Protein AF-A0A1T1BYI9-F1 (afdb_monomer_lite)

pLDDT: mean 84.29, std 11.97, range [41.88, 94.94]

Sequence (98 aa):
MNKKKILFILVSIGIVQYGWTQKHFPNLAAAKNNIDYKGNPKNATDRNPLAFSDKGAWFAFGFLDASGIQAGFSGPFLMTEQNGVWLSPSFCCPSTSG

Foldseek 3Di:
DDPVVVVVVVVVVVVVVVVPDDDDDPVVVVCPCVDAQEDFAPFFQRPPHDFDDPPPDQWTWGCYDDPPAPAWTAFTWGNDPVGITGPGRIDHDDDPPD

Radius of gyration: 22.07 Å; chains: 1; bounding box: 42×47×57 Å

Secondary structure (DSSP, 8-state):
--HHHHHHHHHHHHHHHHTT-----HHHHHTTTSS--B---SSTT--SS--B--TT-SEEEEEPPSSS-SSEEEEEEEE-SS-EEES-S-EE------

Structure (mmCIF, N/CA/C/O backbone):
data_AF-A0A1T1BYI9-F1
#
_entry.id   AF-A0A1T1BYI9-F1
#
loop_
_atom_site.group_PDB
_atom_site.id
_atom_site.type_symbol
_atom_site.label_atom_id
_atom_site.label_alt_id
_atom_site.label_comp_id
_atom_site.label_asym_id
_atom_site.label_entity_id
_atom_site.label_seq_id
_atom_site.pdbx_PDB_ins_code
_atom_site.Cartn_x
_atom_site.Cartn_y
_atom_site.Cartn_z
_atom_site.occupancy
_atom_site.B_iso_or_equiv
_atom_site.auth_seq_id
_atom_site.auth_comp_id
_atom_site.auth_asym_id
_atom_site.auth_atom_id
_atom_site.pdbx_PDB_model_num
ATOM 1 N N . MET A 1 1 ? -14.132 35.265 35.952 1.00 61.91 1 MET A N 1
ATOM 2 C CA . MET A 1 1 ? -14.865 34.613 34.839 1.00 61.91 1 MET A CA 1
ATOM 3 C C . MET A 1 1 ? -16.202 34.090 35.366 1.00 61.91 1 MET A C 1
ATOM 5 O O . MET A 1 1 ? -16.202 33.437 36.400 1.00 61.91 1 MET A O 1
ATOM 9 N N . ASN A 1 2 ? -17.340 34.421 34.741 1.00 87.31 2 ASN A N 1
ATOM 10 C CA . ASN A 1 2 ? -18.670 34.092 35.290 1.00 87.31 2 ASN A CA 1
ATOM 11 C C . ASN A 1 2 ? -18.937 32.577 35.287 1.00 87.31 2 ASN A C 1
ATOM 13 O O . ASN A 1 2 ? -18.649 31.913 34.292 1.00 87.31 2 ASN A O 1
ATOM 17 N N . LYS A 1 3 ? -19.578 32.047 36.342 1.00 84.00 3 LYS A N 1
ATOM 18 C CA . LYS A 1 3 ? -19.922 30.613 36.478 1.00 84.00 3 LYS A CA 1
ATOM 19 C C . LYS A 1 3 ? -20.685 30.057 35.263 1.00 8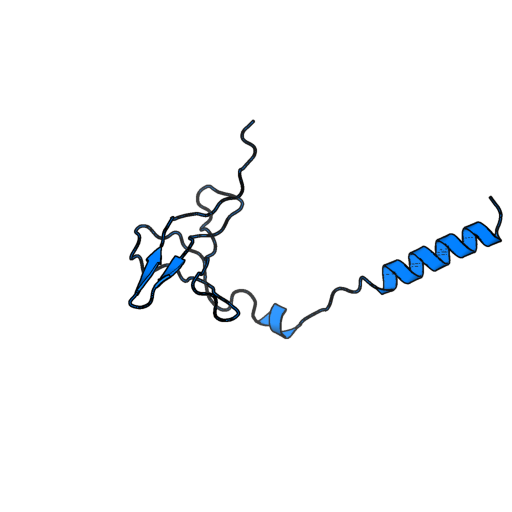4.00 3 LYS A C 1
ATOM 21 O O . LYS A 1 3 ? -20.417 28.949 34.820 1.00 84.00 3 LYS A O 1
ATOM 26 N N . LYS A 1 4 ? -21.558 30.872 34.655 1.00 84.94 4 LYS A N 1
ATOM 27 C CA . LYS A 1 4 ? -22.291 30.534 33.420 1.00 84.94 4 LYS A CA 1
ATOM 28 C C . LYS A 1 4 ? -21.373 30.341 32.203 1.00 84.94 4 LYS A C 1
ATOM 30 O O . LYS A 1 4 ? -21.623 29.457 31.398 1.00 84.94 4 LYS A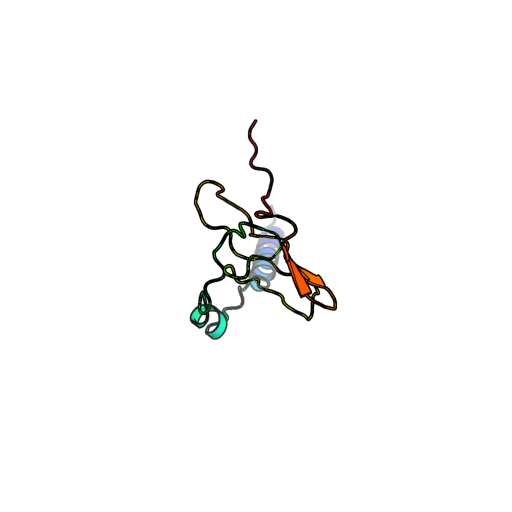 O 1
ATOM 35 N N . LYS A 1 5 ? -20.299 31.134 32.087 1.00 84.75 5 LYS A N 1
ATOM 36 C CA . LYS A 1 5 ? -19.307 31.009 31.002 1.00 84.75 5 LYS A CA 1
ATOM 37 C C . LYS A 1 5 ? -18.469 29.739 31.165 1.00 84.75 5 LYS A C 1
ATOM 39 O O . LYS A 1 5 ? -18.237 29.045 30.188 1.00 84.75 5 LYS A O 1
ATOM 44 N N . ILE A 1 6 ? -18.077 29.416 32.401 1.00 88.50 6 ILE A N 1
ATOM 45 C CA . ILE A 1 6 ? -17.355 28.172 32.721 1.00 88.50 6 ILE A CA 1
ATOM 46 C C . ILE A 1 6 ? -18.214 26.950 32.372 1.00 88.50 6 ILE A C 1
ATOM 48 O O . ILE A 1 6 ? -17.732 26.036 31.712 1.00 88.50 6 ILE A O 1
ATOM 52 N N . LEU A 1 7 ? -19.497 26.963 32.747 1.00 89.25 7 LEU A N 1
ATOM 53 C CA . LEU A 1 7 ? -20.428 25.883 32.415 1.00 89.25 7 LEU A CA 1
ATOM 54 C C . LEU A 1 7 ? -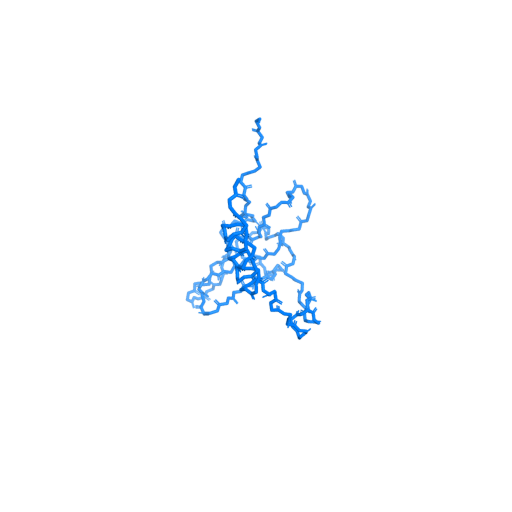20.572 25.697 30.897 1.00 89.25 7 LEU A C 1
ATOM 56 O O . LEU A 1 7 ? -20.537 24.571 30.414 1.00 89.25 7 LEU A O 1
ATOM 60 N N . PHE A 1 8 ? -20.674 26.796 30.146 1.00 89.75 8 PHE A N 1
ATOM 61 C CA . PHE A 1 8 ? -20.781 26.748 28.687 1.00 89.75 8 PHE A CA 1
ATOM 62 C C . PHE A 1 8 ? -19.543 26.115 28.036 1.00 89.75 8 PHE A C 1
ATOM 64 O O . PHE A 1 8 ? -19.675 25.273 27.153 1.00 89.75 8 PHE A O 1
ATOM 71 N N . ILE A 1 9 ? -18.348 26.469 28.524 1.00 89.81 9 ILE A N 1
ATOM 72 C CA . ILE A 1 9 ? -17.078 25.904 28.048 1.00 89.81 9 ILE A CA 1
ATOM 73 C C . ILE A 1 9 ? -17.023 24.393 28.319 1.00 89.81 9 ILE A C 1
ATOM 75 O O . ILE A 1 9 ? -16.71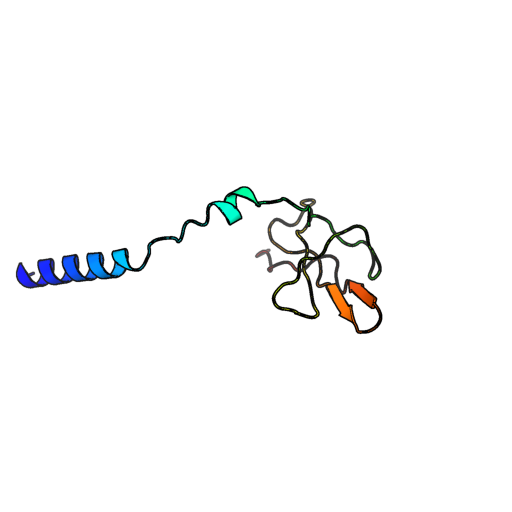1 23.621 27.413 1.00 89.81 9 ILE A O 1
ATOM 79 N N . LEU A 1 10 ? -17.391 23.949 29.524 1.00 89.00 10 LEU A N 1
ATOM 80 C CA . LEU A 1 10 ? -17.396 22.523 29.876 1.00 89.00 10 LEU A CA 1
ATOM 81 C C . LEU A 1 10 ? -18.378 21.715 29.016 1.00 89.00 10 LEU A C 1
ATOM 83 O O . LEU A 1 10 ? -18.029 20.637 28.539 1.00 89.00 10 LEU A O 1
ATOM 87 N N . VAL A 1 11 ? -19.571 22.256 28.757 1.00 89.50 11 VAL A N 1
ATOM 88 C CA . VAL A 1 11 ? -20.564 21.618 27.877 1.00 89.50 11 VAL A CA 1
ATOM 89 C C . VAL A 1 11 ? -20.048 21.531 26.440 1.00 89.50 11 VAL A C 1
ATOM 91 O O . VAL A 1 11 ? -20.156 20.474 25.822 1.00 89.50 11 VAL A O 1
ATOM 94 N N . SER A 1 12 ? -19.429 22.595 25.915 1.00 83.94 12 SER A N 1
ATOM 95 C CA . SER A 1 12 ? -18.860 22.566 24.561 1.00 83.94 12 SER A CA 1
ATOM 96 C C . SER A 1 12 ? -17.724 21.552 24.411 1.00 83.94 12 SER A C 1
ATOM 98 O O . SER A 1 12 ? -17.673 20.851 23.404 1.00 83.94 12 SER A O 1
ATOM 100 N N . ILE A 1 13 ? -16.857 21.414 25.421 1.00 84.81 13 ILE A N 1
ATOM 101 C CA . ILE A 1 13 ? -15.773 20.421 25.409 1.00 84.81 13 ILE A CA 1
ATOM 102 C C . ILE A 1 13 ? -16.359 19.006 25.434 1.00 84.81 13 ILE A C 1
ATOM 104 O O . ILE A 1 13 ? -15.938 18.163 24.646 1.00 84.81 13 ILE A O 1
ATOM 108 N N . GLY A 1 14 ? -17.379 18.766 26.265 1.00 81.62 14 GLY A N 1
ATOM 109 C CA . GLY A 1 14 ? -18.081 17.484 26.305 1.00 81.62 14 GLY A CA 1
ATOM 110 C C . GLY A 1 14 ? -18.667 17.096 24.944 1.00 81.62 14 GLY A C 1
ATOM 111 O O . GLY A 1 14 ? -18.405 15.999 24.461 1.00 81.62 14 GLY A O 1
ATOM 112 N N . ILE A 1 15 ? -19.393 18.004 24.278 1.00 79.69 15 ILE A N 1
ATOM 113 C CA . ILE A 1 15 ? -20.008 17.745 22.959 1.00 79.69 15 ILE A CA 1
ATOM 114 C C . ILE A 1 15 ? -18.949 17.413 21.896 1.00 79.69 15 ILE A C 1
ATOM 116 O O . ILE A 1 15 ? -19.135 16.479 21.117 1.00 79.69 15 ILE A O 1
ATOM 120 N N . VAL A 1 16 ? -17.824 18.136 21.879 1.00 76.69 16 VAL A N 1
ATOM 121 C CA . VAL A 1 16 ? -16.725 17.868 20.937 1.00 76.69 16 VAL A CA 1
ATOM 122 C C . VAL A 1 16 ? -16.097 16.493 21.197 1.00 76.69 16 VAL A C 1
ATOM 124 O O . VAL A 1 16 ? -15.823 15.765 20.245 1.00 76.69 16 VAL A O 1
ATOM 127 N N . GLN A 1 17 ? -15.931 16.092 22.462 1.00 72.38 17 GLN A N 1
ATOM 128 C CA . GLN A 1 17 ? -15.379 14.779 22.819 1.00 72.38 17 GLN A CA 1
ATOM 129 C C . GLN A 1 17 ? -16.301 13.610 22.435 1.00 72.38 17 GLN A C 1
ATOM 131 O O . GLN A 1 17 ? -15.806 12.575 21.990 1.00 72.38 17 GLN A O 1
ATOM 136 N N . TYR A 1 18 ? -17.627 13.770 22.524 1.00 68.31 18 TYR A N 1
ATOM 137 C CA . TYR A 1 18 ? -18.581 12.734 22.093 1.00 68.31 18 TYR A CA 1
ATOM 138 C C . TYR A 1 18 ? -18.475 12.401 20.594 1.00 68.31 18 TYR A C 1
ATOM 140 O O . TYR A 1 18 ? -18.732 11.265 20.199 1.00 68.31 18 TYR A O 1
ATOM 148 N N . GLY A 1 19 ? -18.056 13.356 19.757 1.00 66.31 19 GLY A N 1
ATOM 149 C CA . GLY A 1 19 ? -17.866 13.139 18.319 1.00 66.31 19 GLY A CA 1
ATOM 150 C C . GLY A 1 19 ? -16.634 12.301 17.948 1.00 66.31 19 GLY A C 1
ATOM 151 O O . GLY A 1 19 ? -16.515 11.880 16.801 1.00 66.31 19 GLY A O 1
ATOM 152 N N . TRP A 1 20 ? -15.723 12.047 18.894 1.00 65.88 20 TRP A N 1
ATOM 153 C CA . TRP A 1 20 ? -14.403 11.443 18.652 1.00 65.88 20 TRP A CA 1
ATOM 154 C C . TRP A 1 20 ? -14.291 9.986 19.122 1.00 65.88 20 TRP A C 1
ATOM 156 O O . TRP A 1 20 ? -13.197 9.500 19.418 1.00 65.88 20 TRP A O 1
ATOM 166 N N . THR A 1 21 ? -15.400 9.246 19.180 1.00 70.06 21 THR A N 1
ATOM 167 C CA . THR A 1 21 ? -15.321 7.808 19.464 1.00 70.06 21 THR A CA 1
ATOM 168 C C . THR A 1 21 ? -14.649 7.072 18.298 1.00 70.06 21 THR A C 1
ATOM 170 O O . THR A 1 21 ? -15.088 7.147 17.147 1.00 70.06 21 THR A O 1
ATOM 173 N N . GLN A 1 22 ? -13.538 6.386 18.575 1.00 68.44 22 GLN A N 1
ATOM 174 C CA . GLN A 1 22 ? -12.863 5.555 17.580 1.00 68.44 22 GLN A CA 1
ATOM 175 C C . GLN A 1 22 ? -13.758 4.351 17.280 1.00 68.44 22 GLN A C 1
ATOM 177 O O . GLN A 1 22 ? -14.075 3.563 18.172 1.00 68.44 22 GLN A O 1
ATOM 182 N N . LYS A 1 23 ? -14.178 4.193 16.021 1.00 77.06 23 LYS A N 1
ATOM 183 C CA . LYS A 1 23 ? -14.932 3.006 15.605 1.00 77.06 23 LYS A CA 1
ATOM 184 C C . LYS A 1 23 ? -14.036 1.777 15.764 1.00 77.06 23 LYS A C 1
ATOM 186 O O . LYS A 1 23 ? -13.032 1.645 15.070 1.00 77.06 23 LYS A O 1
ATOM 191 N N . HIS A 1 24 ? -14.398 0.886 16.682 1.00 83.50 24 HIS A N 1
ATOM 192 C CA . HIS A 1 24 ? -13.714 -0.388 16.847 1.00 83.50 24 HIS A CA 1
ATOM 193 C C . HIS A 1 24 ? -14.284 -1.407 15.855 1.00 83.50 24 HIS A C 1
ATOM 195 O O . HIS A 1 24 ? -15.468 -1.737 15.908 1.00 83.50 24 HIS A O 1
ATOM 201 N N . PHE A 1 25 ? -13.442 -1.897 14.945 1.00 89.62 25 PHE A N 1
ATOM 202 C CA . PHE A 1 25 ? -13.813 -2.898 13.946 1.00 89.62 25 PHE A CA 1
ATOM 203 C C . PHE A 1 25 ? -13.157 -4.243 14.299 1.00 89.62 25 PHE A C 1
ATOM 205 O O . PHE A 1 25 ? -12.031 -4.496 13.863 1.00 89.62 25 PHE A O 1
ATOM 212 N N . PRO A 1 26 ? -13.822 -5.118 15.078 1.00 91.38 26 PRO A N 1
ATOM 213 C CA . PRO A 1 26 ? -13.208 -6.346 15.590 1.00 91.38 26 PRO A CA 1
ATOM 214 C C . PRO A 1 26 ? -12.749 -7.286 14.467 1.00 91.38 26 PRO A C 1
ATOM 216 O O . PRO A 1 26 ? -11.663 -7.851 14.544 1.00 91.38 26 PRO A O 1
ATOM 219 N N . ASN A 1 27 ? -13.516 -7.380 13.376 1.00 92.06 27 ASN A N 1
ATOM 220 C CA . ASN A 1 27 ? -13.154 -8.209 12.222 1.00 92.06 27 ASN A CA 1
ATOM 221 C C . ASN A 1 27 ? -11.908 -7.686 11.492 1.00 92.06 27 ASN A C 1
ATOM 223 O O . ASN A 1 27 ? -11.079 -8.474 11.052 1.00 92.06 27 ASN A O 1
ATOM 227 N N . LEU A 1 28 ? -11.749 -6.361 11.389 1.00 87.75 28 LEU A N 1
ATOM 228 C CA . LEU A 1 28 ? -10.562 -5.759 10.777 1.00 87.75 28 LEU A CA 1
ATOM 229 C C . LEU A 1 28 ? -9.322 -5.993 11.646 1.00 87.75 28 LEU A C 1
ATOM 231 O O . LEU A 1 28 ? -8.252 -6.296 11.127 1.00 87.75 28 LEU A O 1
ATOM 235 N N . ALA A 1 29 ? -9.477 -5.891 12.969 1.00 90.25 29 ALA A N 1
ATOM 236 C CA . ALA A 1 29 ? -8.406 -6.192 13.910 1.00 90.25 29 ALA A CA 1
ATOM 237 C C . ALA A 1 29 ? -7.989 -7.671 13.840 1.00 90.25 29 ALA A C 1
ATOM 239 O O . ALA A 1 29 ? -6.794 -7.962 13.814 1.00 90.25 29 ALA A O 1
ATOM 240 N N . ALA A 1 30 ? -8.956 -8.589 13.751 1.00 92.75 30 ALA A N 1
ATOM 241 C CA . ALA A 1 30 ? -8.704 -10.022 13.603 1.00 92.75 30 ALA A CA 1
ATOM 242 C C . ALA A 1 30 ? -8.054 -10.386 12.254 1.00 92.75 30 ALA A C 1
ATOM 244 O O . ALA A 1 30 ? -7.254 -11.313 12.197 1.00 92.75 30 ALA A O 1
ATOM 245 N N . ALA A 1 31 ? -8.354 -9.646 11.182 1.00 91.31 31 ALA A N 1
ATOM 246 C CA . ALA A 1 31 ? -7.812 -9.877 9.840 1.00 91.31 31 ALA A CA 1
ATOM 247 C C . ALA A 1 31 ? -6.454 -9.189 9.578 1.00 91.31 31 ALA A C 1
ATOM 249 O O . ALA A 1 31 ? -5.961 -9.185 8.445 1.00 91.31 31 ALA A O 1
ATOM 250 N N . LYS A 1 32 ? -5.840 -8.579 10.599 1.00 91.19 32 LYS A N 1
ATOM 251 C CA . LYS A 1 32 ? -4.550 -7.897 10.464 1.00 91.19 32 LYS A CA 1
ATOM 252 C C . LYS A 1 32 ? -3.469 -8.875 9.990 1.00 91.19 32 LYS A C 1
ATOM 254 O O . LYS A 1 32 ? -3.285 -9.928 10.587 1.00 91.19 32 LYS A O 1
ATOM 259 N N . ASN A 1 33 ? -2.697 -8.475 8.975 1.00 90.44 33 ASN A N 1
ATOM 260 C CA . ASN A 1 33 ? -1.570 -9.245 8.427 1.00 90.44 33 ASN A CA 1
ATOM 261 C C . ASN A 1 33 ? -1.941 -10.666 7.955 1.00 90.44 33 ASN A C 1
ATOM 263 O O . ASN A 1 33 ? -1.106 -11.562 8.003 1.00 90.44 33 ASN A O 1
ATOM 267 N N . ASN A 1 34 ? -3.176 -10.880 7.488 1.00 92.88 34 ASN A N 1
ATOM 268 C CA . ASN A 1 34 ? -3.595 -12.175 6.936 1.00 92.88 34 ASN A CA 1
ATOM 269 C C . ASN A 1 34 ? -2.849 -12.540 5.632 1.00 92.88 34 ASN A C 1
ATOM 271 O O . ASN A 1 34 ? -2.778 -13.701 5.246 1.00 92.88 34 ASN A O 1
ATOM 275 N N . ILE A 1 35 ? -2.293 -11.535 4.949 1.00 93.38 35 ILE A N 1
ATOM 276 C CA . ILE A 1 35 ? -1.433 -11.669 3.769 1.00 93.38 35 ILE A CA 1
ATOM 277 C C . ILE A 1 35 ? -0.172 -10.840 4.022 1.00 93.38 35 ILE A C 1
ATOM 279 O O . ILE A 1 35 ? -0.263 -9.716 4.528 1.00 93.38 35 ILE A O 1
ATOM 283 N N . ASP A 1 36 ? 0.991 -11.387 3.667 1.00 92.19 36 ASP A N 1
ATOM 284 C CA . ASP A 1 36 ? 2.265 -10.687 3.794 1.00 92.19 36 ASP A CA 1
ATOM 285 C C . ASP A 1 36 ? 2.544 -9.818 2.562 1.00 92.19 36 ASP A C 1
ATOM 287 O O . ASP A 1 36 ? 2.939 -10.305 1.506 1.00 92.19 36 ASP A O 1
ATOM 291 N N . TYR A 1 37 ? 2.316 -8.514 2.700 1.00 92.38 37 TYR A N 1
ATOM 292 C CA . TYR A 1 37 ? 2.628 -7.522 1.668 1.00 92.38 37 TYR A CA 1
ATOM 293 C C . TYR A 1 37 ? 4.046 -6.956 1.790 1.00 92.38 37 TYR A C 1
ATOM 295 O O . TYR A 1 37 ? 4.361 -5.972 1.122 1.00 92.38 37 TYR A O 1
ATOM 303 N N . LYS A 1 38 ? 4.894 -7.506 2.667 1.00 90.50 38 LYS A N 1
ATOM 304 C CA . LYS A 1 38 ? 6.274 -7.039 2.807 1.00 90.50 38 LYS A CA 1
ATOM 305 C C . LYS A 1 38 ? 7.122 -7.520 1.640 1.00 90.50 38 LYS A C 1
ATOM 307 O O . LYS A 1 38 ? 7.088 -8.689 1.269 1.00 90.50 38 LYS A O 1
ATOM 312 N N . GLY A 1 39 ? 7.929 -6.622 1.093 1.00 88.50 39 GLY A N 1
ATOM 313 C CA . GLY A 1 39 ? 8.935 -6.984 0.106 1.00 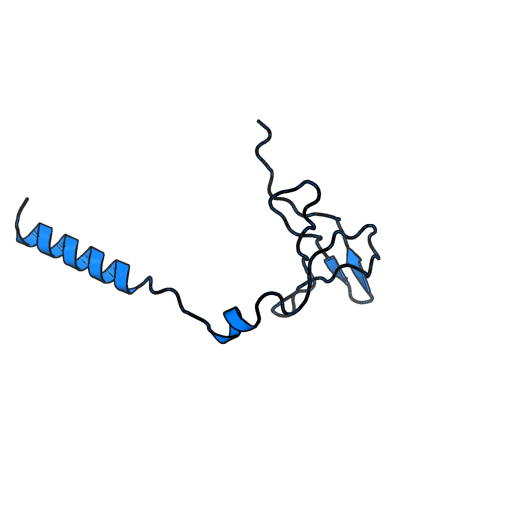88.50 39 GLY A CA 1
ATOM 314 C C . GLY A 1 39 ? 9.294 -5.826 -0.804 1.00 88.50 39 GLY A C 1
ATOM 315 O O . GLY A 1 39 ? 8.452 -4.999 -1.144 1.00 88.50 39 GLY A O 1
ATOM 316 N N . ASN A 1 40 ? 10.553 -5.789 -1.225 1.00 88.88 40 ASN A N 1
ATOM 317 C CA . ASN A 1 40 ? 11.083 -4.742 -2.092 1.00 88.88 40 ASN A CA 1
ATOM 318 C C . ASN A 1 40 ? 11.293 -5.348 -3.488 1.00 88.88 40 ASN A C 1
ATOM 320 O O . ASN A 1 40 ? 12.086 -6.289 -3.607 1.00 88.88 40 ASN A O 1
ATOM 324 N N . PRO A 1 41 ? 10.600 -4.870 -4.539 1.00 91.00 41 PRO A N 1
ATOM 325 C CA . PRO A 1 41 ? 10.761 -5.426 -5.874 1.00 91.00 41 PRO A CA 1
ATOM 326 C C . PRO A 1 41 ? 12.161 -5.103 -6.386 1.00 91.00 41 PRO A C 1
ATOM 328 O O . PRO A 1 41 ? 12.606 -3.956 -6.350 1.00 91.00 41 PRO A O 1
ATOM 331 N N . LYS A 1 42 ? 12.872 -6.127 -6.859 1.00 91.50 42 LYS A N 1
ATOM 332 C CA . LYS A 1 42 ? 14.249 -5.971 -7.351 1.00 91.50 42 LYS A CA 1
ATOM 333 C C . LYS A 1 42 ? 14.292 -5.402 -8.764 1.00 91.50 42 LYS A C 1
ATOM 335 O O . LYS A 1 42 ? 15.250 -4.728 -9.116 1.00 91.50 42 LYS A O 1
ATOM 340 N N . ASN A 1 43 ? 13.259 -5.682 -9.561 1.00 91.94 43 ASN A N 1
ATOM 341 C CA . ASN A 1 43 ? 13.132 -5.279 -10.960 1.00 91.94 43 ASN A CA 1
ATOM 342 C C . ASN A 1 43 ? 11.669 -4.941 -11.293 1.00 91.94 43 ASN A C 1
ATOM 344 O O . ASN A 1 43 ? 10.753 -5.364 -10.588 1.00 91.94 43 ASN A O 1
ATOM 348 N N . ALA A 1 44 ? 11.438 -4.256 -12.418 1.00 91.31 44 ALA A N 1
ATOM 349 C CA . ALA A 1 44 ? 10.102 -3.826 -12.849 1.00 91.31 44 ALA A CA 1
ATOM 350 C C . ALA A 1 44 ? 9.085 -4.975 -13.005 1.00 91.31 44 ALA A C 1
ATOM 352 O O . ALA A 1 44 ? 7.889 -4.779 -12.822 1.00 91.31 44 ALA A O 1
ATOM 353 N N . THR A 1 45 ? 9.541 -6.183 -13.326 1.00 92.44 45 THR A N 1
ATOM 354 C CA . THR A 1 45 ? 8.688 -7.361 -13.549 1.00 92.44 45 THR A CA 1
ATOM 355 C C . THR A 1 45 ? 8.714 -8.358 -12.391 1.00 92.44 45 THR A C 1
ATOM 357 O O . THR A 1 45 ? 8.203 -9.467 -12.543 1.00 92.44 45 THR A O 1
ATOM 360 N N . ASP A 1 46 ? 9.301 -7.988 -11.247 1.00 91.56 46 ASP A N 1
ATOM 361 C CA . ASP A 1 46 ? 9.391 -8.858 -10.073 1.00 91.56 46 ASP A CA 1
ATOM 362 C C . ASP A 1 46 ? 7.992 -9.251 -9.572 1.00 91.56 46 ASP A C 1
ATOM 364 O O . ASP A 1 46 ? 7.117 -8.404 -9.384 1.00 91.56 46 ASP A O 1
ATOM 368 N N . ARG A 1 47 ? 7.766 -10.554 -9.387 1.00 90.44 47 ARG A N 1
ATOM 369 C CA . ARG A 1 47 ? 6.474 -11.122 -8.970 1.00 90.44 47 ARG A CA 1
ATOM 370 C C . ARG A 1 47 ? 6.493 -11.673 -7.549 1.00 90.44 47 ARG A C 1
ATOM 372 O O . ARG A 1 47 ? 5.477 -12.196 -7.108 1.00 90.44 47 ARG A O 1
ATOM 379 N N . ASN A 1 48 ? 7.625 -11.577 -6.850 1.00 91.25 48 ASN A N 1
ATOM 380 C CA . ASN A 1 48 ? 7.721 -12.067 -5.478 1.00 91.25 48 ASN A CA 1
ATOM 381 C C . ASN A 1 48 ? 6.974 -11.163 -4.483 1.00 91.25 48 ASN A C 1
ATOM 383 O O . ASN A 1 48 ? 6.217 -11.698 -3.675 1.00 91.25 48 ASN A O 1
ATOM 387 N N . PRO A 1 49 ? 7.131 -9.821 -4.515 1.00 91.62 49 PRO A N 1
ATOM 388 C CA . PRO A 1 49 ? 6.411 -8.954 -3.592 1.00 91.62 49 PRO A CA 1
ATOM 389 C C . PRO A 1 49 ? 4.940 -8.839 -3.986 1.00 91.62 49 PRO A C 1
ATOM 391 O O . PRO A 1 49 ? 4.607 -8.687 -5.164 1.00 91.62 49 PRO A O 1
ATOM 394 N N . LEU A 1 50 ? 4.061 -8.852 -2.988 1.00 93.56 50 LEU A N 1
ATOM 395 C CA . LEU A 1 50 ? 2.638 -8.597 -3.184 1.00 93.56 50 LEU A CA 1
ATOM 396 C C . LEU A 1 50 ? 2.351 -7.094 -3.138 1.00 93.56 50 LEU A C 1
ATOM 398 O O . LEU A 1 50 ? 2.972 -6.345 -2.384 1.00 93.56 50 LEU A O 1
ATOM 402 N N . ALA A 1 51 ? 1.368 -6.661 -3.922 1.00 93.44 51 ALA A N 1
ATOM 403 C CA . ALA A 1 51 ? 0.918 -5.277 -3.965 1.00 93.44 51 ALA A CA 1
ATOM 404 C C . ALA A 1 51 ? -0.564 -5.201 -3.584 1.00 93.44 51 ALA A C 1
ATOM 406 O O . ALA A 1 51 ? -1.388 -5.965 -4.086 1.00 93.44 51 ALA A O 1
ATOM 407 N N . PHE A 1 52 ? -0.902 -4.279 -2.691 1.00 94.50 52 PHE A N 1
ATOM 408 C CA . PHE A 1 52 ? -2.263 -4.017 -2.252 1.00 94.50 52 PHE A CA 1
ATOM 409 C C . PHE A 1 52 ? -2.886 -2.886 -3.076 1.00 94.50 52 PHE A C 1
ATOM 411 O O . PHE A 1 52 ? -2.297 -1.810 -3.214 1.00 94.50 52 PHE A O 1
ATOM 418 N N . SER A 1 53 ? -4.093 -3.124 -3.589 1.00 94.88 53 SER A N 1
ATOM 419 C CA . SER A 1 53 ? -4.937 -2.131 -4.255 1.00 94.88 53 SER A CA 1
ATOM 420 C C . SER A 1 53 ? -6.358 -2.218 -3.713 1.00 94.88 53 SER A C 1
ATOM 422 O O . SER A 1 53 ? -6.816 -3.297 -3.340 1.00 94.88 53 SER A O 1
ATOM 424 N N . ASP A 1 54 ? -7.062 -1.091 -3.691 1.00 94.50 54 ASP A N 1
ATOM 425 C CA . ASP A 1 54 ? -8.449 -1.006 -3.240 1.00 94.50 54 ASP A CA 1
ATOM 426 C C . ASP A 1 54 ? -9.267 -0.121 -4.193 1.00 94.50 54 ASP A C 1
ATOM 428 O O . ASP A 1 54 ? -8.721 0.683 -4.954 1.00 94.50 54 ASP A O 1
ATOM 432 N N . LYS A 1 55 ? -10.596 -0.277 -4.159 1.00 94.12 55 LYS A N 1
ATOM 433 C CA . LYS A 1 55 ? -11.586 0.503 -4.925 1.00 94.12 55 LYS A CA 1
ATOM 434 C C . LYS A 1 55 ? -11.407 0.467 -6.447 1.00 94.12 55 LYS A C 1
ATOM 436 O O . LYS A 1 55 ? -11.835 1.390 -7.135 1.00 94.12 55 LYS A O 1
ATOM 441 N N . GLY A 1 56 ? -10.794 -0.592 -6.977 1.00 92.00 56 GLY A N 1
ATOM 442 C CA . GLY A 1 56 ? -10.559 -0.738 -8.416 1.00 92.00 56 GLY A CA 1
ATOM 443 C C . GLY A 1 56 ? -9.512 0.232 -8.970 1.00 92.00 56 GLY A C 1
ATOM 444 O O . GLY A 1 56 ? -9.554 0.558 -10.155 1.00 92.00 56 GLY A O 1
ATOM 445 N N . ALA A 1 57 ? -8.594 0.723 -8.131 1.00 93.31 57 ALA A N 1
ATOM 446 C CA . ALA A 1 57 ? -7.466 1.524 -8.588 1.00 93.31 57 ALA A CA 1
ATOM 447 C C . ALA A 1 57 ? -6.532 0.707 -9.497 1.00 93.31 57 ALA A C 1
ATOM 449 O O . ALA A 1 57 ? -6.340 -0.491 -9.314 1.00 93.31 57 ALA A O 1
ATOM 450 N N . TRP A 1 58 ? -5.904 1.379 -10.462 1.00 94.62 58 TRP A N 1
ATOM 451 C CA . TRP A 1 58 ? -4.955 0.771 -11.409 1.00 94.62 58 TRP A CA 1
ATOM 452 C C . TRP A 1 58 ? -3.502 0.874 -10.926 1.00 94.62 58 TRP A C 1
ATOM 454 O O . TRP A 1 58 ? -2.547 0.737 -11.688 1.00 94.62 58 TRP A O 1
ATOM 464 N N . PHE A 1 59 ? -3.327 1.125 -9.632 1.00 94.38 59 PHE A N 1
ATOM 465 C CA . PHE A 1 59 ? -2.039 1.142 -8.963 1.00 94.38 59 PHE A CA 1
ATOM 466 C C . PHE A 1 59 ? -2.139 0.435 -7.612 1.00 94.38 59 PHE A C 1
ATOM 468 O O . PHE A 1 59 ? -3.226 0.283 -7.047 1.00 94.38 59 PHE A O 1
ATOM 475 N N . ALA A 1 60 ? -0.996 -0.009 -7.107 1.00 94.75 60 ALA A N 1
ATOM 476 C CA . ALA A 1 60 ? -0.889 -0.739 -5.858 1.00 94.75 60 ALA A CA 1
ATOM 477 C C . ALA A 1 60 ? 0.426 -0.429 -5.134 1.00 94.75 60 ALA A C 1
ATOM 479 O O . ALA A 1 60 ? 1.401 0.024 -5.742 1.00 94.75 60 ALA A O 1
ATOM 480 N N . PHE A 1 61 ? 0.447 -0.709 -3.834 1.00 94.06 61 PHE A N 1
ATOM 481 C CA . PHE A 1 61 ? 1.609 -0.522 -2.965 1.00 94.06 61 PHE A CA 1
ATOM 482 C C . PHE A 1 61 ? 1.825 -1.742 -2.071 1.00 94.06 61 PHE A C 1
ATOM 484 O O . PHE A 1 61 ? 0.866 -2.394 -1.665 1.00 94.06 61 PHE A O 1
ATOM 491 N N . GLY A 1 62 ? 3.080 -2.042 -1.750 1.00 92.19 62 GLY A N 1
ATOM 492 C CA . GLY A 1 62 ? 3.455 -3.043 -0.747 1.00 92.19 62 GLY A CA 1
ATOM 493 C C . GLY A 1 62 ? 3.990 -2.394 0.530 1.00 92.19 62 GLY A C 1
ATOM 494 O O . GLY A 1 62 ? 4.202 -1.182 0.586 1.00 92.19 62 GLY A O 1
ATOM 495 N N . PHE A 1 63 ? 4.258 -3.198 1.554 1.00 90.88 63 PHE A N 1
ATOM 496 C CA . PHE A 1 63 ? 5.038 -2.755 2.706 1.00 90.88 63 PHE A CA 1
ATOM 497 C C . PHE A 1 63 ? 6.531 -2.882 2.407 1.00 90.88 63 PHE A C 1
ATOM 499 O O . PHE A 1 63 ? 6.998 -3.917 1.931 1.00 90.88 63 PHE A O 1
ATOM 506 N N . LEU A 1 64 ? 7.279 -1.828 2.724 1.00 88.38 64 LEU A N 1
ATOM 507 C CA . LEU A 1 64 ? 8.725 -1.830 2.564 1.00 88.38 64 LEU A CA 1
ATOM 508 C C . LEU A 1 64 ? 9.367 -2.766 3.593 1.00 88.38 64 LEU A C 1
ATOM 510 O O . LEU A 1 64 ? 9.063 -2.686 4.785 1.00 88.38 64 LEU A O 1
ATOM 514 N N . ASP A 1 65 ? 10.247 -3.652 3.132 1.00 83.94 65 ASP A N 1
ATOM 515 C CA . ASP A 1 65 ? 11.012 -4.518 4.024 1.00 83.94 65 ASP A CA 1
ATOM 516 C C . ASP A 1 65 ? 12.153 -3.732 4.697 1.00 83.94 65 ASP A C 1
ATOM 518 O O . ASP A 1 65 ? 12.800 -2.880 4.080 1.00 83.94 65 ASP A O 1
ATOM 522 N N . ALA A 1 66 ? 12.369 -3.987 5.988 1.00 68.44 66 ALA A N 1
ATOM 523 C CA . ALA A 1 66 ? 12.950 -3.055 6.960 1.00 68.44 66 ALA A CA 1
ATOM 524 C C . ALA A 1 66 ? 14.489 -2.922 6.928 1.00 68.44 66 ALA A C 1
ATOM 526 O O . ALA A 1 66 ? 15.111 -2.663 7.957 1.00 68.44 66 ALA A O 1
ATOM 527 N N . SER A 1 67 ? 15.144 -3.061 5.775 1.00 62.75 67 SER A N 1
ATOM 528 C CA . SER A 1 67 ? 16.614 -3.094 5.707 1.00 62.75 67 SER A CA 1
ATOM 529 C C . SER A 1 67 ? 17.306 -1.716 5.671 1.00 62.75 67 SER A C 1
ATOM 531 O O . SER A 1 67 ? 18.464 -1.642 5.267 1.00 62.75 67 SER A O 1
ATOM 533 N N . GLY A 1 68 ? 16.641 -0.622 6.075 1.00 58.53 68 GLY A N 1
ATOM 534 C CA . GLY A 1 68 ? 17.295 0.698 6.189 1.00 58.53 68 GLY A CA 1
ATOM 535 C C . GLY A 1 68 ? 16.408 1.943 6.064 1.00 58.53 68 GLY A C 1
ATOM 536 O O . GLY A 1 68 ? 16.891 3.047 6.294 1.00 58.53 68 GLY A O 1
ATOM 537 N N . ILE A 1 69 ? 15.123 1.798 5.726 1.00 62.50 69 ILE A N 1
ATOM 538 C CA . ILE A 1 69 ? 14.172 2.914 5.596 1.00 62.50 69 ILE A CA 1
ATOM 539 C C . ILE A 1 69 ? 13.025 2.700 6.587 1.00 62.50 69 ILE A C 1
ATOM 541 O O . ILE A 1 69 ? 12.323 1.694 6.528 1.00 62.50 69 ILE A O 1
ATOM 545 N N . GLN A 1 70 ? 12.853 3.639 7.520 1.00 63.81 70 GLN A N 1
ATOM 546 C CA . GLN A 1 70 ? 11.959 3.477 8.675 1.00 63.81 70 GLN A CA 1
ATOM 547 C C . GLN A 1 70 ? 10.485 3.800 8.367 1.00 63.81 70 GLN A C 1
ATOM 549 O O . GLN A 1 70 ? 9.603 3.425 9.137 1.00 63.81 70 GLN A O 1
ATOM 554 N N . ALA A 1 71 ? 10.205 4.474 7.247 1.00 75.50 71 ALA A N 1
ATOM 555 C CA . ALA A 1 71 ? 8.854 4.860 6.850 1.00 75.50 71 ALA A CA 1
ATOM 556 C C . ALA A 1 71 ? 8.713 4.900 5.323 1.00 75.50 71 ALA A C 1
ATOM 558 O O . ALA A 1 71 ? 9.397 5.664 4.649 1.00 75.50 71 ALA A O 1
ATOM 559 N N . GLY A 1 72 ? 7.802 4.107 4.766 1.00 83.81 72 GLY A N 1
ATOM 560 C CA . GLY A 1 72 ? 7.533 4.103 3.332 1.00 83.81 72 GLY A CA 1
ATOM 561 C C . GLY A 1 72 ? 6.786 2.857 2.879 1.00 83.81 72 GLY A C 1
ATOM 562 O O . GLY A 1 72 ? 6.555 1.929 3.655 1.00 83.81 72 GLY A O 1
ATOM 563 N N . PHE A 1 73 ? 6.427 2.853 1.603 1.00 90.50 73 PHE A N 1
ATOM 564 C CA . PHE A 1 73 ? 5.793 1.726 0.927 1.00 90.50 73 PHE A CA 1
ATOM 565 C C . PHE A 1 73 ? 6.705 1.204 -0.182 1.00 90.50 73 PHE A C 1
ATOM 567 O O . PHE A 1 73 ? 7.519 1.951 -0.721 1.00 90.50 73 PHE A O 1
ATOM 574 N N . SER A 1 74 ? 6.557 -0.061 -0.552 1.00 90.19 74 SER A N 1
ATOM 575 C CA . SER A 1 74 ? 7.157 -0.601 -1.774 1.00 90.19 74 SER A CA 1
ATOM 576 C C . SER A 1 74 ? 6.321 -0.212 -2.985 1.00 90.19 74 SER A C 1
ATOM 578 O O . SER A 1 74 ? 5.088 -0.235 -2.927 1.00 90.19 74 SER A O 1
ATOM 580 N N . GLY A 1 75 ? 6.980 0.101 -4.098 1.00 89.88 75 GLY A N 1
ATOM 581 C CA . GLY A 1 75 ? 6.326 0.509 -5.340 1.00 89.88 75 GLY A CA 1
ATOM 582 C C . GLY A 1 75 ? 6.529 1.982 -5.698 1.00 89.88 75 GLY A C 1
ATOM 583 O O . GLY A 1 75 ? 7.495 2.585 -5.221 1.00 89.88 75 GLY A O 1
ATOM 584 N N . PRO A 1 76 ? 5.661 2.557 -6.558 1.00 93.25 76 PRO A N 1
ATOM 585 C CA . PRO A 1 76 ? 4.340 2.046 -6.949 1.00 93.25 76 PRO A CA 1
ATOM 586 C C . PRO A 1 76 ? 4.373 0.897 -7.970 1.00 93.25 76 PRO A C 1
ATOM 588 O O . PRO A 1 76 ? 5.261 0.822 -8.821 1.00 93.25 76 PRO A O 1
ATOM 591 N N . PHE A 1 77 ? 3.365 0.027 -7.901 1.00 94.94 77 PHE A N 1
ATOM 592 C CA . PHE A 1 77 ? 3.043 -0.967 -8.927 1.00 94.94 77 PHE A CA 1
ATOM 593 C C . PHE A 1 77 ? 1.902 -0.448 -9.799 1.00 94.94 77 PHE A C 1
ATOM 595 O O . PHE A 1 77 ? 0.850 -0.096 -9.271 1.00 94.94 77 PHE A O 1
ATOM 602 N N . LEU A 1 78 ? 2.085 -0.406 -11.114 1.00 94.88 78 LEU A N 1
ATOM 603 C CA . LEU A 1 78 ? 1.044 -0.035 -12.068 1.00 94.88 78 LEU A CA 1
ATOM 604 C C . LEU A 1 78 ? 0.446 -1.278 -12.698 1.00 94.88 78 LEU A C 1
ATOM 606 O O . LEU A 1 78 ? 1.170 -2.088 -13.266 1.00 94.88 78 LEU A O 1
ATOM 610 N N . MET A 1 79 ? -0.875 -1.392 -12.650 1.00 93.62 79 MET A N 1
ATOM 611 C CA . MET A 1 79 ? -1.629 -2.400 -13.381 1.00 93.62 79 MET A CA 1
ATOM 612 C C . MET A 1 79 ? -1.957 -1.826 -14.758 1.00 93.62 79 MET A C 1
ATOM 614 O O . MET A 1 79 ? -2.892 -1.046 -14.897 1.00 93.62 79 MET A O 1
ATOM 618 N N . THR A 1 80 ? -1.145 -2.150 -15.765 1.00 87.94 80 THR A N 1
ATOM 619 C CA . THR A 1 80 ? -1.437 -1.779 -17.159 1.00 87.94 80 THR A CA 1
ATOM 620 C C . THR A 1 80 ? -2.337 -2.835 -17.799 1.00 87.94 80 THR A C 1
ATOM 622 O O . THR A 1 80 ? -2.428 -3.951 -17.288 1.00 87.94 80 THR A O 1
ATOM 625 N N . GLU A 1 81 ? -2.977 -2.507 -18.926 1.00 83.50 81 GLU A N 1
ATOM 626 C CA . GLU A 1 81 ? -3.972 -3.372 -19.586 1.00 83.50 81 GLU A CA 1
ATOM 627 C C . GLU A 1 81 ? -3.503 -4.817 -19.798 1.00 83.50 81 GLU A C 1
ATOM 629 O O . GLU A 1 81 ? -4.294 -5.751 -19.703 1.00 83.50 81 GLU A O 1
ATOM 634 N N . GLN A 1 82 ? -2.213 -5.005 -20.082 1.00 83.31 82 GLN A N 1
ATOM 635 C CA . GLN A 1 82 ? -1.650 -6.313 -20.411 1.00 83.31 82 GLN A CA 1
ATOM 636 C C . GLN A 1 82 ? -0.840 -6.915 -19.266 1.00 83.31 82 GLN A C 1
ATOM 638 O O . GLN A 1 82 ? -0.735 -8.135 -19.178 1.00 83.31 82 GLN A O 1
ATOM 643 N N . ASN A 1 83 ? -0.227 -6.086 -18.413 1.00 86.94 83 ASN A N 1
ATOM 644 C CA . ASN A 1 83 ? 0.642 -6.551 -17.337 1.00 86.94 83 ASN A CA 1
ATOM 645 C C . ASN A 1 83 ? 0.845 -5.511 -16.237 1.00 86.94 83 ASN A C 1
ATOM 647 O O . ASN A 1 83 ? 0.855 -4.305 -16.467 1.00 86.94 83 ASN A O 1
ATOM 651 N N . GLY A 1 84 ? 1.099 -5.993 -15.027 1.00 90.94 84 GLY A N 1
ATOM 652 C CA . GLY A 1 84 ? 1.538 -5.133 -13.940 1.00 90.94 84 GLY A CA 1
ATOM 653 C C . GLY A 1 84 ? 3.059 -4.941 -13.915 1.00 90.94 84 GLY A C 1
ATOM 654 O O . GLY A 1 84 ? 3.791 -5.911 -14.130 1.00 90.94 84 GLY A O 1
ATOM 655 N N . VAL A 1 85 ? 3.523 -3.717 -13.644 1.00 94.81 85 VAL A N 1
ATOM 656 C CA . VAL A 1 85 ? 4.951 -3.368 -13.533 1.00 94.81 85 VAL A CA 1
ATOM 657 C C . VAL A 1 85 ? 5.237 -2.492 -12.316 1.00 94.81 85 VAL A C 1
ATOM 659 O O . VAL A 1 85 ? 4.474 -1.587 -11.987 1.00 94.81 85 VAL A O 1
ATOM 662 N N . TRP A 1 86 ? 6.366 -2.732 -11.658 1.00 94.00 86 TRP A N 1
ATOM 663 C CA . TRP A 1 86 ? 6.901 -1.870 -10.608 1.00 94.00 86 TRP A CA 1
ATOM 664 C C . TRP A 1 86 ? 7.656 -0.694 -11.228 1.00 94.00 86 TRP A C 1
ATOM 666 O O . TRP A 1 86 ? 8.551 -0.896 -12.048 1.00 94.00 86 TRP A O 1
ATOM 676 N N . LEU A 1 87 ? 7.318 0.531 -10.823 1.00 92.44 87 LEU A N 1
ATOM 677 C CA . LEU A 1 87 ? 8.026 1.739 -11.259 1.00 92.44 87 LEU A CA 1
ATOM 678 C C . LEU A 1 87 ? 9.243 2.057 -10.391 1.00 92.44 87 LEU A C 1
ATOM 680 O O . LEU A 1 87 ? 10.239 2.575 -10.889 1.00 92.44 87 LEU A O 1
ATOM 684 N N . SER A 1 88 ? 9.167 1.748 -9.099 1.00 89.25 88 SER A N 1
ATOM 685 C CA . SER A 1 88 ? 10.274 1.920 -8.163 1.00 89.25 88 SER A CA 1
ATOM 686 C C . SER A 1 88 ? 10.236 0.868 -7.058 1.00 89.25 88 SER A C 1
ATOM 688 O O . SER A 1 88 ? 9.164 0.360 -6.721 1.00 89.25 88 SER A O 1
ATOM 690 N N . PRO A 1 89 ? 11.400 0.541 -6.470 1.00 88.00 89 PRO A N 1
ATOM 691 C CA . PRO A 1 89 ? 11.475 -0.355 -5.323 1.00 88.00 89 PRO A CA 1
ATOM 692 C C . PRO A 1 89 ? 10.832 0.234 -4.068 1.00 88.00 89 PRO A C 1
ATOM 694 O O . PRO A 1 89 ? 10.264 -0.508 -3.271 1.00 88.00 89 PRO A O 1
ATOM 697 N N . SER A 1 90 ? 10.885 1.554 -3.897 1.00 87.31 90 SER A N 1
ATOM 698 C CA . SER A 1 90 ? 10.397 2.229 -2.701 1.00 87.31 90 SER A CA 1
ATOM 699 C C . SER A 1 90 ? 9.757 3.579 -3.016 1.00 87.31 90 SER A C 1
ATOM 701 O O . SER A 1 90 ? 10.199 4.320 -3.892 1.00 87.31 90 SER A O 1
ATOM 703 N N . PHE A 1 91 ? 8.728 3.903 -2.239 1.00 84.81 91 PHE A N 1
ATOM 704 C CA . PHE A 1 91 ? 8.080 5.200 -2.146 1.00 84.81 91 PHE A CA 1
ATOM 705 C C . PHE A 1 91 ? 8.178 5.664 -0.688 1.00 84.81 91 PHE A C 1
ATOM 707 O O . PHE A 1 91 ? 7.380 5.287 0.176 1.00 84.81 91 PHE A O 1
ATOM 714 N N . CYS A 1 92 ? 9.240 6.414 -0.399 1.00 74.69 92 CYS A N 1
ATOM 715 C CA . CYS A 1 92 ? 9.589 6.876 0.940 1.00 74.69 92 CYS A CA 1
ATOM 716 C C . CYS A 1 92 ? 9.160 8.336 1.131 1.00 74.69 92 CYS A C 1
ATOM 718 O O . CYS A 1 92 ? 9.331 9.162 0.235 1.00 74.69 92 CYS A O 1
ATOM 720 N N . CYS A 1 93 ? 8.647 8.668 2.318 1.00 59.66 93 CYS A N 1
ATOM 721 C CA . CYS A 1 93 ? 8.535 10.065 2.739 1.00 59.66 93 CYS A CA 1
ATOM 722 C C . CYS A 1 93 ? 9.958 10.603 2.980 1.00 59.66 93 CYS A C 1
ATOM 724 O O . CYS A 1 93 ? 10.766 9.850 3.527 1.00 59.66 93 CYS A O 1
ATOM 726 N N . PRO A 1 94 ? 10.316 11.844 2.606 1.00 59.19 94 PRO A N 1
ATOM 727 C CA . PRO A 1 94 ? 11.654 12.363 2.867 1.00 59.19 94 PRO A CA 1
ATOM 728 C C . PRO A 1 94 ? 11.973 12.252 4.362 1.00 59.19 94 PRO A C 1
ATOM 730 O O . PRO A 1 94 ? 11.320 12.889 5.188 1.00 59.19 94 PRO A O 1
ATOM 733 N N . SER A 1 95 ? 12.963 11.437 4.731 1.00 55.88 95 SER A N 1
ATOM 734 C CA . SER A 1 95 ? 13.576 11.568 6.046 1.00 55.88 95 SER A CA 1
ATOM 735 C C . SER A 1 95 ? 14.312 12.898 6.034 1.00 55.88 95 SER A C 1
ATOM 737 O O . SER A 1 95 ? 15.131 13.121 5.142 1.00 55.88 95 SER A O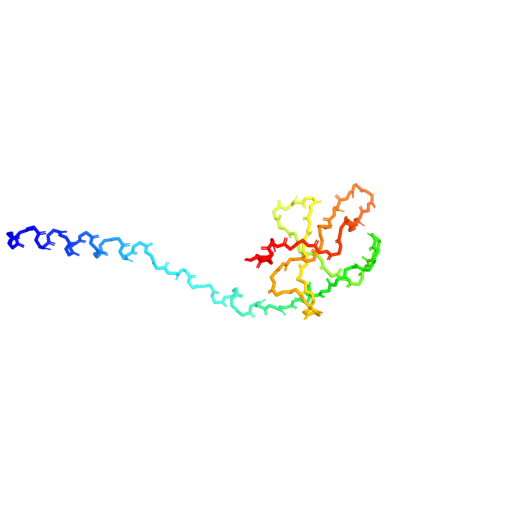 1
ATOM 739 N N . THR A 1 96 ? 14.022 13.785 6.978 1.00 51.16 96 THR A N 1
ATOM 740 C CA . THR A 1 96 ? 14.826 14.985 7.219 1.00 51.16 96 THR A CA 1
ATOM 741 C C . THR A 1 96 ? 16.251 14.555 7.566 1.00 51.16 96 THR A C 1
ATOM 743 O O . THR A 1 96 ? 16.576 14.301 8.722 1.00 51.16 96 THR A O 1
ATOM 746 N N . SER A 1 97 ? 17.090 14.396 6.546 1.00 52.94 97 SER A N 1
ATOM 747 C CA . SER A 1 97 ? 18.539 14.392 6.664 1.00 52.94 97 SER A CA 1
ATOM 748 C C . SER A 1 97 ? 18.982 15.843 6.505 1.00 52.94 97 SER A C 1
ATOM 750 O O . SER A 1 97 ? 19.197 16.313 5.386 1.00 52.94 97 SER A O 1
ATOM 752 N N . GLY A 1 98 ? 19.007 16.553 7.631 1.00 41.88 98 GLY A N 1
ATOM 753 C CA . GLY A 1 98 ? 19.389 17.956 7.765 1.00 41.88 98 GLY A CA 1
ATOM 754 C C . GLY A 1 98 ? 19.226 18.398 9.205 1.00 41.88 98 GLY A C 1
ATOM 755 O O . GLY A 1 98 ? 18.055 18.470 9.636 1.00 41.88 98 GLY A O 1
#